Protein AF-A0A6A4PCX3-F1 (afdb_monomer)

Foldseek 3Di:
DEFFDDFEDAQARVVVCVVVVNDLADDPRVDFDQDDPPPPVVPPDDPDDDDDPPRPTHHYDQLLPDDHDYDDPVVPDPSPGDDPGDSHDHPPSNVVNHVVVVVVVVVVVVCVVPPPDDPVRVVVVVVVVVVVVVVVCVVVVVVVVVVVVVPD

Secondary structure (DSSP, 8-state):
-EE-------TTHHHHHHHTT--TT---TT---------TT---S--S--------PPEEPPTTT--PPPPPTTS-S-------S--SPPPHHHHHHHHHHHHHHHHHHHHHHHS---HHHHHHHHHHHHHHHHHHHHHTTTHHHHHHHS--

Organism: Lupinus albus (NCBI:txid3870)

Solvent-accessible surface area (backbone atoms only — not comparable to full-atom values): 9760 Å² total; per-residue (Å²): 96,75,37,67,79,77,61,50,62,49,36,52,47,60,60,55,28,57,75,74,67,58,58,55,88,74,73,65,69,91,64,75,78,81,84,78,80,74,65,79,83,76,68,78,81,75,100,66,91,76,84,85,86,72,75,80,60,64,38,74,55,56,38,86,76,56,70,81,52,79,71,74,81,78,72,82,58,86,78,80,39,85,40,87,60,57,76,43,81,71,58,67,65,44,48,52,36,42,53,50,54,53,49,54,52,50,52,52,52,48,52,64,67,68,48,95,63,56,73,71,56,50,52,50,50,52,51,52,51,51,52,53,51,51,53,49,26,59,76,70,64,50,51,63,61,56,56,71,73,66,75,119

pLDDT: mean 78.62, std 15.21, range [40.16, 93.94]

Radius of gyration: 22.94 Å; Cα contacts (8 Å, |Δi|>4): 97; chains: 1; bounding box: 41×52×72 Å

Mean predicted aligned error: 11.85 Å

Structure (mmCIF, N/CA/C/O backbone):
data_AF-A0A6A4PCX3-F1
#
_entry.id   AF-A0A6A4PCX3-F1
#
loop_
_atom_site.group_PDB
_atom_site.id
_atom_site.type_symbol
_atom_site.label_atom_id
_atom_site.label_alt_id
_atom_site.label_comp_id
_atom_site.label_asym_id
_atom_site.label_entity_id
_atom_site.label_seq_id
_atom_site.pdbx_PDB_ins_code
_atom_site.Cartn_x
_atom_site.Cartn_y
_atom_site.Cartn_z
_atom_site.occupancy
_atom_site.B_iso_or_equiv
_atom_site.auth_seq_id
_atom_site.auth_comp_id
_atom_site.auth_asym_id
_atom_site.auth_atom_id
_atom_site.pdbx_PDB_model_num
ATOM 1 N N . MET A 1 1 ? 0.020 8.689 -15.310 1.00 75.38 1 MET A N 1
ATOM 2 C CA . MET A 1 1 ? 0.304 7.384 -14.656 1.00 75.38 1 MET A CA 1
ATOM 3 C C . MET A 1 1 ? 1.156 7.605 -13.407 1.00 75.38 1 MET A C 1
ATOM 5 O O . MET A 1 1 ? 2.046 8.440 -13.482 1.00 75.38 1 MET A O 1
ATOM 9 N N . HIS A 1 2 ? 0.908 6.901 -12.292 1.00 84.12 2 HIS A N 1
ATOM 10 C CA . HIS A 1 2 ? 1.775 6.948 -11.101 1.00 84.12 2 HIS A CA 1
ATOM 11 C C . HIS A 1 2 ? 2.583 5.655 -10.949 1.00 84.12 2 HIS A C 1
ATOM 13 O O . HIS A 1 2 ? 2.060 4.577 -11.222 1.00 84.12 2 HIS A O 1
ATOM 19 N N . VAL A 1 3 ? 3.832 5.765 -10.496 1.00 89.06 3 VAL A N 1
ATOM 20 C CA . VAL A 1 3 ? 4.729 4.635 -10.210 1.00 89.06 3 VAL A CA 1
ATOM 21 C C . VAL A 1 3 ? 5.242 4.698 -8.775 1.00 89.06 3 VAL A C 1
ATOM 23 O O . VAL A 1 3 ? 5.510 5.778 -8.249 1.00 89.06 3 VAL A O 1
ATOM 26 N N . ALA A 1 4 ? 5.381 3.537 -8.144 1.00 90.94 4 ALA A N 1
ATOM 27 C CA . ALA A 1 4 ? 5.886 3.382 -6.786 1.00 90.94 4 ALA A CA 1
ATOM 28 C C . ALA A 1 4 ? 6.730 2.098 -6.684 1.00 90.94 4 ALA A C 1
ATOM 30 O O . ALA A 1 4 ? 6.598 1.222 -7.546 1.00 90.94 4 ALA A O 1
ATOM 31 N N . PRO A 1 5 ? 7.580 1.962 -5.650 1.00 89.75 5 PRO A N 1
ATOM 32 C CA . PRO A 1 5 ? 8.292 0.717 -5.390 1.00 89.75 5 PRO A CA 1
ATOM 33 C C . PRO A 1 5 ? 7.331 -0.465 -5.201 1.00 89.75 5 PRO A C 1
ATOM 35 O O . PRO A 1 5 ? 6.252 -0.310 -4.628 1.00 89.75 5 PRO A O 1
ATOM 38 N N . TYR A 1 6 ? 7.756 -1.661 -5.607 1.00 88.81 6 TYR A N 1
ATOM 39 C CA . TYR A 1 6 ? 7.056 -2.898 -5.260 1.00 88.81 6 TYR A CA 1
ATOM 40 C C . TYR A 1 6 ? 7.117 -3.121 -3.742 1.00 88.81 6 TYR A C 1
ATOM 42 O O . TYR A 1 6 ? 8.191 -3.028 -3.144 1.00 88.81 6 TYR A O 1
ATOM 50 N N . ASN A 1 7 ? 5.967 -3.366 -3.111 1.00 88.19 7 ASN A N 1
ATOM 51 C CA . ASN A 1 7 ? 5.815 -3.213 -1.661 1.00 88.19 7 ASN A CA 1
ATOM 52 C C . ASN A 1 7 ? 5.043 -4.342 -0.970 1.00 88.19 7 ASN A C 1
ATOM 54 O O . ASN A 1 7 ? 4.421 -4.136 0.071 1.00 88.19 7 ASN A O 1
ATOM 58 N N . THR A 1 8 ? 5.071 -5.531 -1.560 1.00 87.88 8 THR A N 1
ATOM 59 C CA . THR A 1 8 ? 4.325 -6.686 -1.069 1.00 87.88 8 THR A CA 1
ATOM 60 C C . THR A 1 8 ? 5.162 -7.951 -1.158 1.00 87.88 8 THR A C 1
ATOM 62 O O . THR A 1 8 ? 6.219 -7.958 -1.779 1.00 87.88 8 THR A O 1
ATOM 65 N N . PHE A 1 9 ? 4.707 -9.024 -0.527 1.00 86.81 9 PHE A N 1
ATOM 66 C CA . PHE A 1 9 ? 5.284 -10.348 -0.692 1.00 86.81 9 PHE A CA 1
ATOM 67 C C . PHE A 1 9 ? 4.236 -11.424 -0.422 1.00 86.81 9 PHE A C 1
ATOM 69 O O . PHE A 1 9 ? 3.198 -11.174 0.188 1.00 86.81 9 PHE A O 1
ATOM 76 N N . TYR A 1 10 ? 4.527 -12.623 -0.905 1.00 87.12 10 TYR A N 1
ATOM 77 C CA . TYR A 1 10 ? 3.824 -13.854 -0.573 1.00 87.12 10 TYR A CA 1
ATOM 78 C C . TYR A 1 10 ? 4.867 -14.956 -0.406 1.00 87.12 10 TYR A C 1
ATOM 80 O O . TYR A 1 10 ? 5.997 -14.811 -0.868 1.00 87.12 10 TYR A O 1
ATOM 88 N N . SER A 1 11 ? 4.492 -16.050 0.250 1.00 85.00 11 SER A N 1
ATOM 89 C CA . SER A 1 11 ? 5.414 -17.105 0.691 1.00 85.00 11 SER A CA 1
ATOM 90 C C . SER A 1 11 ? 6.329 -17.655 -0.413 1.00 85.00 11 SER A C 1
ATOM 92 O O . SER A 1 11 ? 7.503 -17.902 -0.163 1.00 85.00 11 SER A O 1
ATOM 94 N N . GLN A 1 12 ? 5.812 -17.829 -1.630 1.00 86.06 12 GLN A N 1
ATOM 95 C CA . GLN A 1 12 ? 6.532 -18.391 -2.785 1.00 86.06 12 GLN A CA 1
ATOM 96 C C . GLN A 1 12 ? 7.227 -17.332 -3.665 1.00 86.06 12 GLN A C 1
ATOM 98 O O . GLN A 1 12 ? 7.749 -17.661 -4.728 1.00 86.06 12 GLN A O 1
ATOM 103 N N . LEU A 1 13 ? 7.223 -16.051 -3.271 1.00 87.94 13 LEU A N 1
ATOM 104 C CA . LEU A 1 13 ? 7.701 -14.965 -4.133 1.00 87.94 13 LEU A CA 1
ATOM 105 C C . LEU A 1 13 ? 9.163 -15.156 -4.560 1.00 87.94 13 LEU A C 1
ATOM 107 O O . LEU A 1 13 ? 9.467 -14.995 -5.738 1.00 87.94 13 LEU A O 1
ATOM 111 N N . GLU A 1 14 ? 10.059 -15.508 -3.638 1.00 88.06 14 GLU A N 1
ATOM 112 C CA . GLU A 1 14 ? 11.479 -15.710 -3.961 1.00 88.06 14 GLU A CA 1
ATOM 113 C C . GLU A 1 14 ? 11.709 -16.881 -4.927 1.00 88.06 14 GLU A C 1
ATOM 115 O O . GLU A 1 14 ? 12.563 -16.780 -5.807 1.00 88.06 14 GLU A O 1
ATOM 120 N N . GLU A 1 15 ? 10.946 -17.971 -4.801 1.0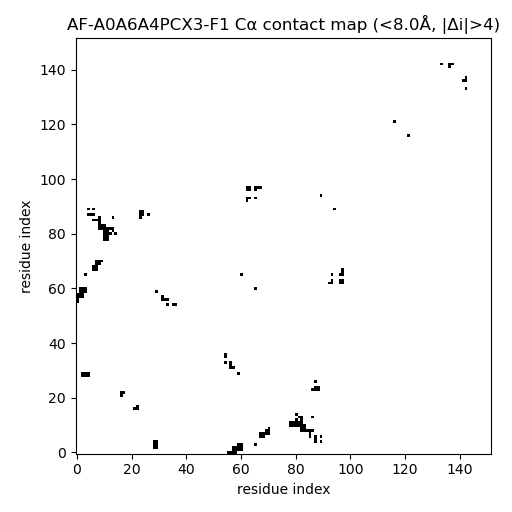0 88.75 15 GLU A N 1
ATOM 121 C CA . GLU A 1 15 ? 11.022 -19.120 -5.713 1.00 88.75 15 GLU A CA 1
ATOM 122 C C . GLU A 1 15 ? 10.638 -18.698 -7.132 1.00 88.75 15 GLU A C 1
ATOM 124 O O . GLU A 1 15 ? 11.438 -18.846 -8.055 1.00 88.75 15 GLU A O 1
ATOM 129 N N . HIS A 1 16 ? 9.482 -18.048 -7.290 1.00 90.25 16 HIS A N 1
ATOM 130 C CA . HIS A 1 16 ? 9.039 -17.555 -8.592 1.00 90.25 16 HIS A CA 1
ATOM 131 C C . HIS A 1 16 ? 10.007 -16.526 -9.183 1.00 90.25 16 HIS A C 1
ATOM 133 O O . HIS A 1 16 ? 10.278 -16.549 -10.381 1.00 90.25 16 HIS A O 1
ATOM 139 N N . MET A 1 17 ? 10.572 -15.632 -8.363 1.00 90.31 17 MET A N 1
ATOM 140 C CA . MET A 1 17 ? 11.587 -14.682 -8.826 1.00 90.31 17 MET A CA 1
ATOM 141 C C . MET A 1 17 ? 12.823 -15.398 -9.375 1.00 90.31 17 MET A C 1
ATOM 143 O O . MET A 1 17 ? 13.326 -15.002 -10.426 1.00 90.31 17 MET A O 1
ATOM 147 N N . ASN A 1 18 ? 13.282 -16.461 -8.712 1.00 90.00 18 ASN A N 1
ATOM 148 C CA . ASN A 1 18 ? 14.412 -17.260 -9.181 1.00 90.00 18 ASN A CA 1
ATOM 149 C C . ASN A 1 18 ? 14.096 -17.993 -10.493 1.00 90.00 18 ASN A C 1
ATOM 151 O O . ASN A 1 18 ? 14.934 -17.992 -11.394 1.00 90.00 18 ASN A O 1
ATOM 155 N N . GLU A 1 19 ? 12.895 -18.562 -10.637 1.00 91.88 19 GLU A N 1
ATOM 156 C CA . GLU A 1 19 ? 12.465 -19.259 -11.859 1.00 91.88 19 GLU A CA 1
ATOM 157 C C . GLU A 1 19 ? 12.490 -18.357 -13.098 1.00 91.88 19 GLU A C 1
ATOM 159 O O . GLU A 1 19 ? 12.902 -18.786 -14.177 1.00 91.88 19 GLU A O 1
ATOM 164 N N . VAL A 1 20 ? 12.081 -17.094 -12.944 1.00 92.75 20 VAL A N 1
ATOM 165 C CA . VAL A 1 20 ? 12.061 -16.116 -14.043 1.00 92.75 20 VAL A CA 1
ATOM 166 C C . VAL A 1 20 ? 13.300 -15.213 -14.090 1.00 92.75 20 VAL A C 1
ATOM 168 O O . VAL A 1 20 ? 13.380 -14.321 -14.935 1.00 92.75 20 VAL A O 1
ATOM 171 N N . GLY A 1 21 ? 14.281 -15.436 -13.210 1.00 90.00 21 GLY A N 1
ATOM 172 C CA . GLY A 1 21 ? 15.539 -14.685 -13.170 1.00 90.00 21 GLY A CA 1
ATOM 173 C C . GLY A 1 21 ? 15.402 -13.217 -12.741 1.00 90.00 21 GLY A C 1
ATOM 174 O O . GLY A 1 21 ? 16.207 -12.381 -13.155 1.00 90.00 21 GLY A O 1
ATOM 175 N N . ILE A 1 22 ? 14.395 -12.876 -11.932 1.00 89.94 22 ILE A N 1
ATOM 176 C CA . ILE A 1 22 ? 14.219 -11.526 -11.382 1.00 89.94 22 ILE A CA 1
ATOM 177 C C . ILE A 1 22 ? 15.158 -11.333 -10.190 1.00 89.94 22 ILE A C 1
ATOM 179 O O . ILE A 1 22 ? 15.059 -12.021 -9.177 1.00 89.94 22 ILE A O 1
ATOM 183 N N . LEU A 1 23 ? 16.018 -10.316 -10.275 1.00 87.75 23 LEU A N 1
ATOM 184 C CA . LEU A 1 23 ? 16.878 -9.897 -9.171 1.00 87.75 23 LEU A CA 1
ATOM 185 C C . LEU A 1 23 ? 16.234 -8.733 -8.396 1.00 87.75 23 LEU A C 1
ATOM 187 O O . LEU A 1 23 ? 16.032 -7.667 -8.983 1.00 87.75 23 LEU A O 1
ATOM 191 N N . PRO A 1 24 ? 15.977 -8.870 -7.079 1.00 84.25 24 PRO A N 1
ATOM 192 C CA . PRO A 1 24 ? 15.356 -7.808 -6.281 1.00 84.25 24 PRO A CA 1
ATOM 193 C C . PRO A 1 24 ? 16.177 -6.509 -6.228 1.00 84.25 24 PRO A C 1
ATOM 195 O O . PRO A 1 24 ? 15.633 -5.421 -6.045 1.00 84.25 24 PRO A O 1
ATOM 198 N N . THR A 1 25 ? 17.496 -6.618 -6.402 1.00 84.12 25 THR A N 1
ATOM 199 C CA . THR A 1 25 ? 18.447 -5.500 -6.351 1.00 84.12 25 THR A CA 1
ATOM 200 C C . THR A 1 25 ? 18.403 -4.603 -7.588 1.00 84.12 25 THR A C 1
ATOM 202 O O . THR A 1 25 ? 18.843 -3.456 -7.526 1.00 84.12 25 THR A O 1
ATOM 205 N N . LEU A 1 26 ? 17.873 -5.094 -8.712 1.00 82.88 26 LEU A N 1
ATOM 206 C CA . LEU A 1 26 ? 17.819 -4.367 -9.980 1.00 82.88 26 LEU A CA 1
ATOM 207 C C . LEU A 1 26 ? 16.406 -3.828 -10.228 1.00 82.88 26 LEU A C 1
ATOM 209 O O . LEU A 1 26 ? 15.665 -4.347 -11.058 1.00 82.88 26 LEU A O 1
ATOM 213 N N . ASN A 1 27 ? 16.039 -2.755 -9.521 1.00 84.38 27 ASN A N 1
ATOM 214 C CA . ASN A 1 27 ? 14.714 -2.141 -9.628 1.00 84.38 27 ASN A CA 1
ATOM 215 C C . ASN A 1 27 ? 14.786 -0.645 -9.998 1.00 84.38 27 ASN A C 1
ATOM 217 O O . ASN A 1 27 ? 15.102 0.199 -9.162 1.00 84.38 27 ASN A O 1
ATOM 221 N N . ARG A 1 28 ? 14.453 -0.308 -11.255 1.00 86.94 28 ARG A N 1
ATOM 222 C CA . ARG A 1 28 ? 14.474 1.066 -11.813 1.00 86.94 28 ARG A CA 1
ATOM 223 C C . ARG A 1 28 ? 13.074 1.661 -12.008 1.00 86.94 28 ARG A C 1
ATOM 225 O O . ARG A 1 28 ? 12.844 2.430 -12.936 1.00 86.94 28 ARG A O 1
ATOM 232 N N . TRP A 1 29 ? 12.132 1.336 -11.120 1.00 87.75 29 TRP A N 1
ATOM 233 C CA . TRP A 1 29 ? 10.752 1.850 -11.160 1.00 87.75 29 TRP A CA 1
ATOM 234 C C . TRP A 1 29 ? 10.659 3.391 -11.231 1.00 87.75 29 TRP A C 1
ATOM 236 O O . TRP A 1 29 ? 9.693 3.930 -11.765 1.00 87.75 29 TRP A O 1
ATOM 246 N N . ALA A 1 30 ? 11.661 4.104 -10.700 1.00 84.62 30 ALA A N 1
ATOM 247 C CA . ALA A 1 30 ? 11.694 5.564 -10.611 1.00 84.62 30 ALA A CA 1
ATOM 248 C C . ALA A 1 30 ? 12.213 6.270 -11.880 1.00 84.62 30 ALA A C 1
ATOM 250 O O . ALA A 1 30 ? 12.266 7.506 -11.897 1.00 84.62 30 ALA A O 1
ATOM 251 N N . GLU A 1 31 ? 12.615 5.514 -12.904 1.00 85.12 31 GLU A N 1
ATOM 252 C CA . GLU A 1 31 ? 13.226 6.008 -14.145 1.00 85.12 31 GLU A CA 1
ATOM 253 C C . GLU A 1 31 ? 12.403 5.583 -15.377 1.00 85.12 31 GLU A C 1
ATOM 255 O O . GLU A 1 31 ? 12.865 4.780 -16.192 1.00 85.12 31 GLU A O 1
ATOM 260 N N . PRO A 1 32 ? 11.160 6.083 -15.525 1.00 79.06 32 PRO A N 1
ATOM 261 C CA . PRO A 1 32 ? 10.328 5.753 -16.674 1.00 79.06 32 PRO A CA 1
ATOM 262 C C . PRO A 1 32 ? 10.917 6.351 -17.957 1.00 79.06 32 PRO A C 1
ATOM 264 O O . PRO A 1 32 ? 11.254 7.535 -18.011 1.00 79.06 32 PRO A O 1
ATOM 267 N N . LEU A 1 33 ? 11.003 5.538 -19.010 1.00 79.12 33 LEU A N 1
ATOM 268 C CA . LEU A 1 33 ? 11.402 5.986 -20.340 1.00 79.12 33 LEU A CA 1
ATOM 269 C C . LEU A 1 33 ? 10.150 6.286 -21.172 1.00 79.12 33 LEU A C 1
ATOM 271 O O . LEU A 1 33 ? 9.356 5.387 -21.444 1.00 79.12 33 LEU A O 1
ATOM 275 N N . ALA A 1 34 ? 9.981 7.539 -21.596 1.00 74.38 34 ALA A N 1
ATOM 276 C CA . ALA A 1 34 ? 8.928 7.907 -22.536 1.00 74.38 34 ALA A CA 1
ATOM 277 C C . ALA A 1 34 ? 9.336 7.477 -23.954 1.00 74.38 34 ALA A C 1
ATOM 279 O O . ALA A 1 34 ? 10.264 8.031 -24.542 1.00 74.38 34 ALA A O 1
ATOM 280 N N . LEU A 1 35 ? 8.652 6.473 -24.502 1.00 68.50 35 LEU A N 1
ATOM 281 C CA . LEU A 1 35 ? 8.807 6.060 -25.895 1.00 68.50 35 LEU A CA 1
ATOM 282 C C . LEU A 1 35 ? 7.787 6.830 -26.742 1.00 68.50 35 LEU A C 1
ATOM 284 O O . LEU A 1 35 ? 6.591 6.727 -26.489 1.00 68.50 35 LEU A O 1
ATOM 288 N N . GLY A 1 36 ? 8.252 7.602 -27.729 1.00 62.84 36 GLY A N 1
ATOM 289 C CA . GLY A 1 36 ? 7.376 8.369 -28.627 1.00 62.84 36 GLY A CA 1
ATOM 290 C C . GLY A 1 36 ? 7.512 9.891 -28.555 1.00 62.84 36 GLY A C 1
ATOM 291 O O . GLY A 1 36 ? 6.517 10.591 -28.724 1.00 62.84 36 GLY A O 1
ATOM 292 N N . MET A 1 37 ? 8.720 10.433 -28.354 1.00 54.34 37 MET A N 1
ATOM 293 C CA . MET A 1 37 ? 8.977 11.793 -28.840 1.00 54.34 37 MET A CA 1
ATOM 294 C C . MET A 1 37 ? 8.862 11.755 -30.366 1.00 54.34 37 MET A C 1
ATOM 296 O O . MET A 1 37 ? 9.772 11.286 -31.045 1.00 54.34 37 MET A O 1
ATOM 300 N N . VAL A 1 38 ? 7.716 12.178 -30.899 1.00 53.91 38 VAL A N 1
ATOM 301 C CA . VAL A 1 38 ? 7.618 12.524 -32.315 1.00 53.91 38 VAL A CA 1
ATOM 302 C C . VAL A 1 38 ? 8.584 13.683 -32.514 1.00 53.91 38 VAL A C 1
ATOM 304 O O . VAL A 1 38 ? 8.463 14.714 -31.848 1.00 53.91 38 VAL A O 1
ATOM 307 N N . ASP A 1 39 ? 9.591 13.465 -33.353 1.00 48.78 39 ASP A N 1
ATOM 308 C CA . ASP A 1 39 ? 10.574 14.477 -33.702 1.00 48.78 39 ASP A CA 1
ATOM 309 C C . ASP A 1 39 ? 9.838 15.741 -34.172 1.00 48.78 39 ASP A C 1
ATOM 311 O O . ASP A 1 39 ? 9.003 15.698 -35.078 1.00 48.78 39 ASP A O 1
ATOM 315 N N . HIS A 1 40 ? 10.125 16.878 -33.539 1.00 52.84 40 HIS A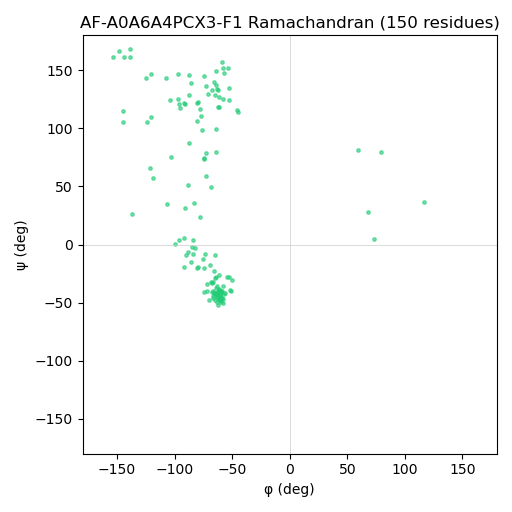 N 1
ATOM 316 C CA . HIS A 1 40 ? 9.525 18.164 -33.904 1.00 52.84 40 HIS A CA 1
ATOM 317 C C . HIS A 1 40 ? 9.943 18.603 -35.324 1.00 52.84 40 HIS A C 1
ATOM 319 O O . HIS A 1 40 ? 9.399 19.566 -35.869 1.00 52.84 40 HIS A O 1
ATOM 325 N N . HIS A 1 41 ? 10.902 17.900 -35.938 1.00 56.72 41 HIS A N 1
ATOM 326 C CA . HIS A 1 41 ? 11.404 18.178 -37.276 1.00 56.72 41 HIS A CA 1
ATOM 327 C C . HIS A 1 41 ? 10.570 17.625 -38.442 1.00 56.72 41 HIS A C 1
ATOM 329 O O . HIS A 1 41 ? 10.834 18.036 -39.569 1.00 56.72 41 HIS A O 1
ATOM 335 N N . ASP A 1 42 ? 9.480 16.885 -38.206 1.00 48.81 42 ASP A N 1
ATOM 336 C CA . ASP A 1 42 ? 8.425 16.674 -39.223 1.00 48.81 42 ASP A CA 1
ATOM 337 C C . ASP A 1 42 ? 7.411 17.840 -39.257 1.00 48.81 42 ASP A C 1
ATOM 339 O O . ASP A 1 42 ? 6.217 17.692 -39.523 1.00 48.81 42 ASP A O 1
ATOM 343 N N . SER A 1 43 ? 7.910 19.058 -39.028 1.00 47.66 43 SER A N 1
ATOM 344 C CA . SER A 1 43 ? 7.195 20.320 -39.229 1.00 47.66 43 SER A CA 1
ATOM 345 C C . SER A 1 43 ? 7.047 20.644 -40.722 1.00 47.66 43 SER A C 1
ATOM 347 O O . SER A 1 43 ? 7.470 21.702 -41.191 1.00 47.66 43 SER A O 1
ATOM 349 N N . LEU A 1 44 ? 6.412 19.762 -41.494 1.00 50.19 44 LEU A N 1
ATOM 350 C CA . LEU A 1 44 ? 5.778 20.166 -42.745 1.00 50.19 44 LEU A CA 1
ATOM 351 C C . LEU A 1 44 ? 4.348 20.624 -42.443 1.00 50.19 44 LEU A C 1
ATOM 353 O O . LEU A 1 44 ? 3.380 19.879 -42.512 1.00 50.19 44 LEU A O 1
ATOM 357 N N . SER A 1 45 ? 4.270 21.916 -42.122 1.00 50.16 45 SER A N 1
ATOM 358 C CA . SER A 1 45 ? 3.189 22.811 -42.539 1.00 50.16 45 SER A CA 1
ATOM 359 C C . SER A 1 45 ? 1.759 22.445 -42.123 1.00 50.16 45 SER A C 1
ATOM 361 O O . SER A 1 45 ? 0.967 22.068 -42.973 1.00 50.16 45 SER A O 1
ATOM 363 N N . HIS A 1 46 ? 1.352 22.761 -40.889 1.00 49.25 46 HIS A N 1
ATOM 364 C CA . HIS A 1 46 ? -0.036 23.183 -40.636 1.00 49.25 46 HIS A CA 1
ATOM 365 C C . HIS A 1 46 ? -0.116 24.251 -39.523 1.00 49.25 46 HIS A C 1
ATOM 367 O O . HIS A 1 46 ? 0.192 23.959 -38.372 1.00 49.25 46 HIS A O 1
ATOM 373 N N . PRO A 1 47 ? -0.550 25.494 -39.827 1.00 48.25 47 PRO A N 1
ATOM 374 C CA . PRO A 1 47 ? -0.735 26.566 -38.849 1.00 48.25 47 PRO A CA 1
ATOM 375 C C . PRO A 1 47 ? -2.145 26.516 -38.238 1.00 48.25 47 PRO A C 1
ATOM 377 O O . PRO A 1 47 ? -2.872 27.508 -38.239 1.00 48.25 47 PRO A O 1
ATOM 380 N N . ALA A 1 48 ? -2.562 25.350 -37.749 1.00 47.44 48 ALA A N 1
ATOM 381 C CA . ALA A 1 48 ? -3.780 25.212 -36.958 1.00 47.44 48 ALA A CA 1
ATOM 382 C C . ALA A 1 48 ? -3.373 24.641 -35.602 1.00 47.44 48 ALA A C 1
ATOM 384 O O . ALA A 1 48 ? -2.897 23.514 -35.515 1.00 47.44 48 ALA A O 1
ATOM 385 N N . GLY A 1 49 ? -3.471 25.484 -34.575 1.00 49.84 49 GLY A N 1
ATOM 386 C CA . GLY A 1 49 ? -2.976 25.194 -33.240 1.00 49.84 49 GLY A CA 1
ATOM 387 C C . GLY A 1 49 ? -3.487 23.872 -32.680 1.00 49.84 49 GLY A C 1
ATOM 388 O O . GLY A 1 49 ? -4.680 23.588 -32.714 1.00 49.84 49 GLY A O 1
ATOM 389 N N . VAL A 1 50 ? -2.569 23.116 -32.091 1.00 40.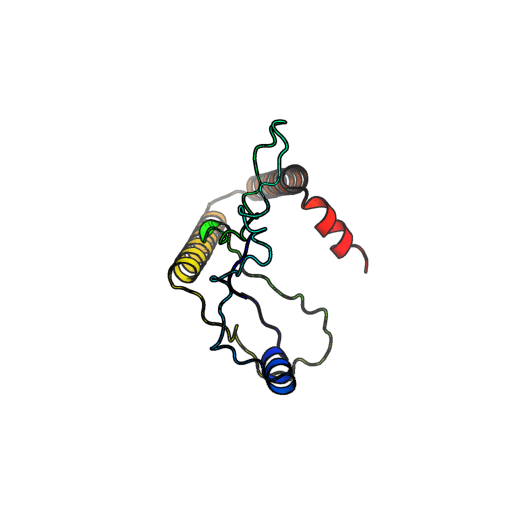16 50 VAL A N 1
ATOM 390 C CA . VAL A 1 50 ? -2.870 22.191 -31.004 1.00 40.16 50 VAL A CA 1
ATOM 391 C C . VAL A 1 50 ? -1.678 22.205 -30.059 1.00 40.16 50 VAL A C 1
ATOM 393 O O . VAL A 1 50 ? -0.586 21.737 -30.368 1.00 40.16 50 VAL A O 1
ATOM 396 N N . SER A 1 51 ? -1.923 22.869 -28.935 1.00 52.47 51 SER A N 1
ATOM 397 C CA . SER A 1 51 ? -1.208 22.719 -27.678 1.00 52.47 51 SER A CA 1
ATOM 398 C C . SER A 1 51 ? -1.195 21.242 -27.262 1.00 52.47 51 SER A C 1
ATOM 400 O O . SER A 1 51 ? -2.135 20.510 -27.566 1.00 52.47 51 SER A O 1
ATOM 402 N N . ASP A 1 52 ? -0.153 20.868 -26.522 1.00 47.12 52 ASP A N 1
ATOM 403 C CA . ASP A 1 52 ? -0.038 19.655 -25.701 1.00 47.12 52 ASP A CA 1
ATOM 404 C C . ASP A 1 52 ? 0.285 18.329 -26.411 1.00 47.12 52 ASP A C 1
ATOM 406 O O . ASP A 1 52 ? -0.544 17.435 -26.544 1.00 47.12 52 ASP A O 1
ATOM 410 N N . VAL A 1 53 ? 1.571 18.131 -26.724 1.00 47.38 53 VAL A N 1
ATOM 411 C CA . VAL A 1 53 ? 2.178 16.784 -26.740 1.00 47.38 53 VAL A CA 1
ATOM 412 C C . VAL A 1 53 ? 3.301 16.745 -25.704 1.00 47.38 53 VAL A C 1
ATOM 414 O O . VAL A 1 53 ? 4.467 16.491 -25.997 1.00 47.38 53 VAL A O 1
ATOM 417 N N . GLN A 1 54 ? 2.960 17.047 -24.451 1.00 49.22 54 GLN A N 1
ATOM 418 C CA . GLN A 1 54 ? 3.778 16.607 -23.329 1.00 49.22 54 GLN A CA 1
ATOM 419 C C . GLN A 1 54 ? 3.461 15.124 -23.152 1.00 49.22 54 GLN A C 1
ATOM 421 O O . GLN A 1 54 ? 2.417 14.783 -22.604 1.00 49.22 54 GLN A O 1
ATOM 426 N N . ALA A 1 55 ? 4.323 14.250 -23.681 1.00 51.03 55 ALA A N 1
ATOM 427 C CA . ALA A 1 55 ? 4.246 12.819 -23.414 1.00 51.03 55 ALA A CA 1
ATOM 428 C C . ALA A 1 55 ? 4.034 12.635 -21.906 1.00 51.03 55 ALA A C 1
ATOM 430 O O . ALA A 1 55 ? 4.870 13.071 -21.106 1.00 51.03 55 ALA A O 1
ATOM 431 N N . GLU A 1 56 ? 2.878 12.087 -21.532 1.00 58.97 56 GLU A N 1
ATOM 432 C CA . GLU A 1 56 ? 2.415 11.933 -20.154 1.00 58.97 56 GLU A CA 1
ATOM 433 C C . GLU A 1 56 ? 3.348 10.986 -19.390 1.00 58.97 56 GLU A C 1
ATOM 435 O O . GLU A 1 56 ? 3.1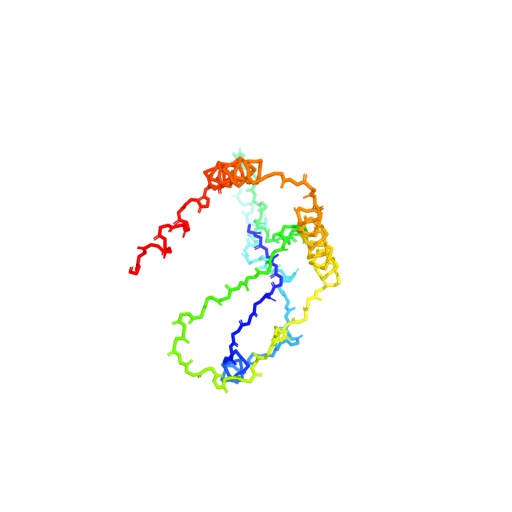21 9.790 -19.228 1.00 58.97 56 GLU A O 1
ATOM 440 N N . SER A 1 57 ? 4.480 11.530 -18.959 1.00 66.44 57 SER A N 1
ATOM 441 C CA . SER A 1 57 ? 5.526 10.779 -18.286 1.00 66.44 57 SER A CA 1
ATOM 442 C C . SER A 1 57 ? 4.989 10.286 -16.945 1.00 66.44 57 SER A C 1
ATOM 444 O O . SER A 1 57 ? 4.257 10.999 -16.254 1.00 66.44 57 SER A O 1
ATOM 446 N N . ALA A 1 58 ? 5.324 9.050 -16.572 1.00 77.31 58 ALA A N 1
ATOM 447 C CA . ALA A 1 58 ? 4.871 8.497 -15.306 1.00 77.31 58 ALA A CA 1
ATOM 448 C C . ALA A 1 58 ? 5.418 9.328 -14.129 1.00 77.31 58 ALA A C 1
ATOM 450 O O . ALA A 1 58 ? 6.622 9.563 -14.023 1.00 77.31 58 ALA A O 1
ATOM 451 N N . ALA A 1 59 ? 4.528 9.776 -13.246 1.00 84.19 59 ALA A N 1
ATOM 452 C CA . ALA A 1 59 ? 4.871 10.522 -12.045 1.00 84.19 59 ALA A CA 1
ATOM 453 C C . ALA A 1 59 ? 5.167 9.559 -10.890 1.00 84.19 59 ALA A C 1
ATOM 455 O O . ALA A 1 59 ? 4.546 8.504 -10.765 1.00 84.19 59 ALA A O 1
ATOM 456 N N . ARG A 1 60 ? 6.102 9.913 -10.010 1.00 88.75 60 ARG A N 1
ATOM 457 C CA . ARG A 1 60 ? 6.356 9.129 -8.793 1.00 88.75 60 ARG A CA 1
ATOM 458 C C . ARG A 1 60 ? 5.210 9.348 -7.807 1.00 88.75 60 ARG A C 1
ATOM 460 O O . ARG A 1 60 ? 4.766 10.478 -7.630 1.00 88.75 60 ARG A O 1
ATOM 467 N N . MET A 1 61 ? 4.733 8.277 -7.184 1.00 88.88 61 MET A N 1
ATOM 468 C CA . MET A 1 61 ? 3.733 8.355 -6.121 1.00 88.88 61 MET A CA 1
ATOM 469 C C . MET A 1 61 ? 4.311 9.100 -4.920 1.00 88.88 61 MET A C 1
ATOM 471 O O . MET A 1 61 ? 5.452 8.849 -4.534 1.00 88.88 61 MET A O 1
ATOM 475 N N . ASP A 1 62 ? 3.522 9.982 -4.317 1.00 90.19 62 ASP A N 1
ATOM 476 C CA . ASP A 1 62 ? 3.912 10.657 -3.084 1.00 90.19 62 ASP A CA 1
ATOM 477 C C . ASP A 1 62 ? 4.118 9.630 -1.944 1.00 90.19 62 ASP A C 1
ATOM 479 O O . ASP A 1 62 ? 3.267 8.749 -1.772 1.00 90.19 62 ASP A O 1
ATOM 483 N N . PRO A 1 63 ? 5.220 9.699 -1.168 1.00 90.31 63 PRO A N 1
ATOM 484 C CA . PRO A 1 63 ? 5.475 8.770 -0.067 1.00 90.31 63 PRO A CA 1
ATOM 485 C C . PRO A 1 63 ? 4.348 8.680 0.968 1.00 90.31 63 PRO A C 1
ATOM 487 O O . PRO A 1 63 ? 4.174 7.624 1.567 1.00 90.31 63 PRO A O 1
ATOM 490 N N . ASP A 1 64 ? 3.563 9.740 1.164 1.00 88.38 64 ASP A N 1
ATOM 491 C CA . ASP A 1 64 ? 2.480 9.782 2.152 1.00 88.38 64 ASP A CA 1
ATOM 492 C C . ASP A 1 64 ? 1.213 9.080 1.653 1.00 88.38 64 ASP A C 1
ATOM 494 O O . ASP A 1 64 ? 0.375 8.662 2.452 1.00 88.38 64 ASP A O 1
ATOM 498 N N . GLN A 1 65 ? 1.097 8.897 0.336 1.00 87.38 65 GLN A N 1
ATOM 499 C CA . GLN A 1 65 ? 0.035 8.115 -0.302 1.00 87.38 65 GLN A CA 1
ATOM 500 C C . GLN A 1 65 ? 0.417 6.639 -0.471 1.00 87.38 65 GLN A C 1
ATOM 502 O O . GLN A 1 65 ? -0.420 5.812 -0.838 1.00 87.38 65 GLN A O 1
ATOM 507 N N . PHE A 1 66 ? 1.675 6.290 -0.207 1.00 88.00 66 PHE A N 1
ATOM 508 C CA . PHE A 1 66 ? 2.172 4.931 -0.329 1.00 88.00 66 PHE A CA 1
ATOM 509 C C . PHE A 1 66 ? 1.729 4.089 0.871 1.00 88.00 66 PHE A C 1
ATOM 511 O O . PHE A 1 66 ? 2.135 4.333 2.005 1.00 88.00 66 PHE A O 1
ATOM 518 N N . THR A 1 67 ? 0.920 3.059 0.617 1.00 83.94 67 THR A N 1
ATOM 519 C CA . THR A 1 67 ? 0.425 2.117 1.632 1.00 83.94 67 THR A CA 1
ATOM 520 C C . THR A 1 67 ? 0.853 0.694 1.299 1.00 83.94 67 THR A C 1
ATOM 522 O O . THR A 1 67 ? 0.946 0.345 0.123 1.00 83.94 67 THR A O 1
ATOM 525 N N . ASN A 1 68 ? 1.117 -0.126 2.320 1.00 80.44 68 ASN A N 1
ATOM 526 C CA . ASN A 1 68 ? 1.496 -1.524 2.112 1.00 80.44 68 ASN A CA 1
ATOM 527 C C . ASN A 1 68 ? 0.360 -2.292 1.437 1.00 80.44 68 ASN A C 1
ATOM 529 O O . ASN A 1 68 ? -0.796 -2.213 1.860 1.00 80.44 68 ASN A O 1
ATOM 533 N N . PHE A 1 69 ? 0.708 -3.068 0.414 1.00 83.38 69 PHE A N 1
ATOM 534 C CA . PHE A 1 69 ? -0.224 -3.981 -0.227 1.00 83.38 69 PHE A CA 1
ATOM 535 C C . PHE A 1 69 ? -0.125 -5.354 0.440 1.00 83.38 69 PHE A C 1
ATOM 537 O O . PHE A 1 69 ? 0.945 -5.961 0.482 1.00 83.38 69 PHE A O 1
ATOM 544 N N . VAL A 1 70 ? -1.239 -5.845 0.980 1.00 79.44 70 VAL A N 1
ATOM 545 C CA . VAL A 1 70 ? -1.311 -7.149 1.651 1.00 79.44 70 VAL A CA 1
ATOM 546 C C . VAL A 1 70 ? -1.991 -8.134 0.715 1.00 79.44 70 VAL A C 1
ATOM 548 O O . VAL A 1 70 ? -3.117 -7.890 0.284 1.00 79.44 70 VAL A O 1
ATOM 551 N N . ILE A 1 71 ? -1.322 -9.249 0.418 1.00 78.25 71 ILE A N 1
ATOM 552 C CA . ILE A 1 71 ? -1.935 -10.347 -0.330 1.00 78.25 71 ILE A CA 1
ATOM 553 C C . ILE A 1 71 ? -2.780 -11.175 0.651 1.00 78.25 71 ILE A C 1
ATOM 555 O O . ILE A 1 71 ? -2.241 -11.649 1.652 1.00 78.25 71 ILE A O 1
ATOM 559 N N . PRO A 1 72 ? -4.096 -11.342 0.416 1.00 71.38 72 PRO A N 1
ATOM 560 C CA . PRO A 1 72 ? -4.935 -12.202 1.246 1.00 71.38 72 PRO A CA 1
ATOM 561 C C . PRO A 1 72 ? -4.429 -13.650 1.267 1.00 71.38 72 PRO A C 1
ATOM 563 O O . PRO A 1 72 ? -3.800 -14.107 0.318 1.00 71.38 72 PRO A O 1
ATOM 566 N N . ASN A 1 73 ? -4.776 -14.417 2.300 1.00 64.06 73 ASN A N 1
ATOM 567 C CA . ASN A 1 73 ? -4.366 -15.824 2.446 1.00 64.06 73 ASN A CA 1
ATOM 568 C C . ASN A 1 73 ? -5.173 -16.815 1.567 1.00 64.06 73 ASN A C 1
ATOM 570 O O . ASN A 1 73 ? -5.303 -17.987 1.896 1.00 64.06 73 ASN A O 1
ATOM 574 N N . TRP A 1 74 ? -5.773 -16.341 0.471 1.00 56.69 74 TRP A N 1
ATOM 575 C CA . TRP A 1 74 ? -6.632 -17.130 -0.427 1.00 56.69 74 TRP A CA 1
ATOM 576 C C . TRP A 1 74 ? -5.881 -18.191 -1.248 1.00 56.69 74 TRP A C 1
ATOM 578 O O . TRP A 1 74 ? -6.489 -19.134 -1.750 1.00 56.69 74 TRP A O 1
ATOM 588 N N . LEU A 1 75 ? -4.552 -18.073 -1.358 1.00 55.78 75 LEU A N 1
ATOM 589 C CA . LEU A 1 75 ? -3.686 -19.133 -1.868 1.00 55.78 75 LEU A CA 1
ATOM 590 C C . LEU A 1 75 ? -3.569 -20.217 -0.789 1.00 55.78 75 LEU A C 1
ATOM 592 O O . LEU A 1 75 ? -2.557 -20.326 -0.108 1.00 55.78 75 LEU A O 1
ATOM 596 N N . GLY A 1 76 ? -4.645 -20.987 -0.616 1.00 48.66 76 GLY A N 1
ATOM 597 C CA . GLY A 1 76 ? -4.794 -22.088 0.337 1.00 48.66 76 GLY A CA 1
ATOM 598 C C . GLY A 1 76 ? -3.924 -23.311 0.030 1.00 48.66 76 GLY A C 1
ATOM 599 O O . GLY A 1 76 ? -4.424 -24.431 -0.001 1.00 48.66 76 GLY A O 1
ATOM 600 N N . GLY A 1 77 ? -2.632 -23.109 -0.211 1.00 54.12 77 GLY A N 1
ATOM 601 C CA . GLY A 1 77 ? -1.617 -24.144 -0.060 1.00 54.12 77 GLY A CA 1
ATOM 602 C C . GLY A 1 77 ? -0.950 -23.981 1.299 1.00 54.12 77 GLY A C 1
ATOM 603 O O . GLY A 1 77 ? -0.804 -22.859 1.783 1.00 54.12 77 GLY A O 1
ATOM 604 N N . GLU A 1 78 ? -0.537 -25.083 1.924 1.00 51.19 78 GLU A N 1
ATOM 605 C CA . GLU A 1 78 ? 0.425 -25.041 3.028 1.00 51.19 78 GLU A CA 1
ATOM 606 C C . GLU A 1 78 ? 1.560 -24.093 2.618 1.00 51.19 78 GLU A C 1
ATOM 608 O O . GLU A 1 78 ? 2.234 -24.330 1.616 1.00 51.19 78 GLU A O 1
ATOM 613 N N . SER A 1 79 ? 1.703 -22.954 3.304 1.00 54.81 79 SER A N 1
ATOM 614 C CA . SER A 1 79 ? 2.690 -21.943 2.939 1.00 54.81 79 SER A CA 1
ATOM 615 C C . SER A 1 79 ? 4.080 -22.464 3.308 1.00 54.81 79 SER A C 1
ATOM 617 O O . SER A 1 79 ? 4.639 -22.112 4.341 1.00 54.81 79 SER A O 1
ATOM 619 N N . THR A 1 80 ? 4.628 -23.346 2.481 1.00 58.16 80 THR A N 1
ATOM 620 C CA . THR A 1 80 ? 5.987 -23.886 2.604 1.00 58.16 80 THR A CA 1
ATOM 621 C C . THR A 1 80 ? 7.032 -22.964 1.979 1.00 58.16 80 THR A C 1
ATOM 623 O O . THR A 1 80 ? 8.202 -23.324 1.898 1.00 58.16 80 THR A O 1
ATOM 626 N N . GLY A 1 81 ? 6.614 -21.796 1.488 1.00 62.94 81 GLY A N 1
ATOM 627 C CA . GLY A 1 81 ? 7.501 -20.830 0.859 1.00 62.94 81 GLY A CA 1
ATOM 628 C C . GLY A 1 81 ? 8.368 -20.081 1.878 1.00 62.94 81 GLY A C 1
ATOM 629 O O . GLY A 1 81 ? 7.931 -19.807 2.994 1.00 62.94 81 GLY A O 1
ATOM 630 N N . SER A 1 82 ? 9.604 -19.770 1.482 1.00 71.19 82 SER A N 1
ATOM 631 C CA . SER A 1 82 ? 10.658 -19.215 2.347 1.00 71.19 82 SER A CA 1
ATOM 632 C C . SER A 1 82 ? 10.599 -17.692 2.522 1.00 71.19 82 SER A C 1
ATOM 634 O O . SER A 1 82 ? 11.362 -17.142 3.316 1.00 71.19 82 SER A O 1
ATOM 636 N N . THR A 1 83 ? 9.736 -16.994 1.781 1.00 79.81 83 THR A N 1
ATOM 637 C CA . THR A 1 83 ? 9.754 -15.530 1.759 1.00 79.81 83 THR A CA 1
ATOM 638 C C . THR A 1 83 ? 9.038 -14.950 2.975 1.00 79.81 83 THR A C 1
ATOM 640 O O . THR A 1 83 ? 7.809 -14.944 3.049 1.00 79.81 83 THR A O 1
ATOM 643 N N . GLU A 1 84 ? 9.818 -14.422 3.917 1.00 79.88 84 GLU A N 1
ATOM 644 C CA . GLU A 1 84 ? 9.306 -13.821 5.156 1.00 79.88 84 GLU A CA 1
ATOM 645 C C . GLU A 1 84 ? 9.050 -12.311 5.048 1.00 79.88 84 GLU A C 1
ATOM 647 O O . GLU A 1 84 ? 8.320 -11.757 5.867 1.00 79.88 84 GLU A O 1
ATOM 652 N N . ASN A 1 85 ? 9.653 -11.631 4.066 1.00 83.62 85 ASN A N 1
ATOM 653 C CA . ASN A 1 85 ? 9.579 -10.177 3.900 1.00 83.62 85 ASN A CA 1
ATOM 654 C C . ASN A 1 85 ? 9.649 -9.768 2.421 1.00 83.62 85 ASN A C 1
ATOM 656 O O . ASN A 1 85 ? 10.032 -10.556 1.560 1.00 83.62 85 ASN A O 1
ATOM 660 N N . ASN A 1 86 ? 9.321 -8.506 2.123 1.00 86.81 86 ASN A N 1
ATOM 661 C CA . ASN A 1 86 ? 9.499 -7.939 0.785 1.00 86.81 86 ASN A CA 1
ATOM 662 C C . ASN A 1 86 ? 10.994 -7.931 0.392 1.00 86.81 86 ASN A C 1
ATOM 664 O O . ASN A 1 86 ? 11.770 -7.231 1.048 1.00 86.81 86 ASN A O 1
ATOM 668 N N . PRO A 1 87 ? 11.403 -8.641 -0.679 1.00 86.50 87 PRO A N 1
ATOM 669 C CA . PRO A 1 87 ? 12.806 -8.708 -1.085 1.00 86.50 87 PRO A CA 1
ATOM 670 C C . PRO A 1 87 ? 13.295 -7.421 -1.771 1.00 86.50 87 PRO A C 1
ATOM 672 O O . PRO A 1 87 ? 14.497 -7.240 -1.965 1.00 86.50 87 PRO A O 1
ATOM 675 N N . PHE A 1 88 ? 12.389 -6.515 -2.151 1.00 88.44 88 PHE A N 1
ATOM 676 C CA . PHE A 1 88 ? 12.731 -5.255 -2.804 1.00 88.44 88 PHE A CA 1
ATOM 677 C C . PHE A 1 88 ? 13.009 -4.157 -1.776 1.00 88.44 88 PHE A C 1
ATOM 679 O O . PHE A 1 88 ? 12.189 -3.869 -0.901 1.00 88.44 88 PHE A O 1
ATOM 686 N N . THR A 1 89 ? 14.154 -3.490 -1.915 1.00 86.75 89 THR A N 1
ATOM 687 C CA . THR A 1 89 ? 14.522 -2.377 -1.040 1.00 86.75 89 THR A CA 1
ATOM 688 C C . THR A 1 89 ? 13.650 -1.155 -1.320 1.00 86.75 89 THR A C 1
ATOM 690 O O . THR A 1 89 ? 13.486 -0.708 -2.459 1.00 86.75 89 THR A O 1
ATOM 693 N N . LEU A 1 90 ? 13.076 -0.597 -0.255 1.00 87.00 90 LEU A N 1
ATOM 694 C CA . LEU A 1 90 ? 12.323 0.650 -0.324 1.00 87.00 90 LEU A CA 1
ATOM 695 C C . LEU A 1 90 ? 13.282 1.842 -0.194 1.00 87.00 90 LEU A C 1
ATOM 697 O O . LEU A 1 90 ? 14.162 1.807 0.665 1.00 87.00 90 LEU A O 1
ATOM 701 N N . PRO A 1 91 ? 13.105 2.920 -0.980 1.00 90.62 91 PRO A N 1
ATOM 702 C CA . PRO A 1 91 ? 13.846 4.155 -0.759 1.00 90.62 91 PRO A CA 1
ATOM 703 C C . PRO A 1 91 ? 13.501 4.786 0.596 1.00 90.62 91 PRO A C 1
ATOM 705 O O . PRO A 1 91 ? 12.348 4.728 1.035 1.00 90.62 91 PRO A O 1
ATOM 708 N N . ASP A 1 92 ? 14.471 5.478 1.196 1.00 91.06 92 ASP A N 1
ATOM 709 C CA . ASP A 1 92 ? 14.377 6.054 2.547 1.00 91.06 92 ASP A CA 1
ATOM 710 C C . ASP A 1 92 ? 13.124 6.910 2.767 1.00 91.06 92 ASP A C 1
ATOM 712 O O . ASP A 1 92 ? 12.485 6.816 3.812 1.00 91.06 92 ASP A O 1
ATOM 716 N N . ALA A 1 93 ? 12.720 7.706 1.771 1.00 90.94 93 ALA A N 1
ATOM 717 C CA . ALA A 1 93 ? 11.527 8.548 1.866 1.00 90.94 93 ALA A CA 1
ATOM 718 C C . ALA A 1 93 ? 10.236 7.728 2.058 1.00 90.94 93 ALA A C 1
ATOM 720 O O . ALA A 1 93 ? 9.405 8.065 2.903 1.00 90.94 93 ALA A O 1
ATOM 721 N N . TYR A 1 94 ? 10.084 6.626 1.314 1.00 91.00 94 TYR A N 1
ATOM 722 C CA . TYR A 1 94 ? 8.926 5.733 1.430 1.00 91.00 94 TYR A CA 1
ATOM 723 C C . TYR A 1 94 ? 8.973 4.941 2.736 1.00 91.00 94 TYR A C 1
ATOM 725 O O . TYR A 1 94 ? 7.947 4.792 3.396 1.00 91.00 94 TYR A O 1
ATOM 733 N N . MET A 1 95 ? 10.160 4.481 3.142 1.00 90.19 95 MET A N 1
ATOM 734 C CA . MET A 1 95 ? 10.350 3.768 4.406 1.00 90.19 95 MET A CA 1
ATOM 735 C C . MET A 1 95 ? 10.024 4.654 5.617 1.00 90.19 95 MET A C 1
ATOM 737 O O . MET A 1 95 ? 9.303 4.231 6.519 1.00 90.19 95 MET A O 1
ATOM 741 N N . ALA A 1 96 ? 10.496 5.903 5.619 1.00 92.38 96 ALA A N 1
ATOM 742 C CA . ALA A 1 96 ? 10.218 6.864 6.680 1.00 92.38 96 ALA A CA 1
ATOM 743 C C . ALA A 1 96 ? 8.722 7.202 6.772 1.00 92.38 96 ALA A C 1
ATOM 745 O O . ALA A 1 96 ? 8.177 7.249 7.877 1.00 92.38 96 ALA A O 1
ATOM 746 N N . SER A 1 97 ? 8.044 7.396 5.633 1.00 91.69 97 SER A N 1
ATOM 747 C CA . SER A 1 97 ? 6.601 7.672 5.630 1.00 91.69 97 SER A CA 1
ATOM 748 C C . SER A 1 97 ? 5.784 6.464 6.105 1.00 91.69 97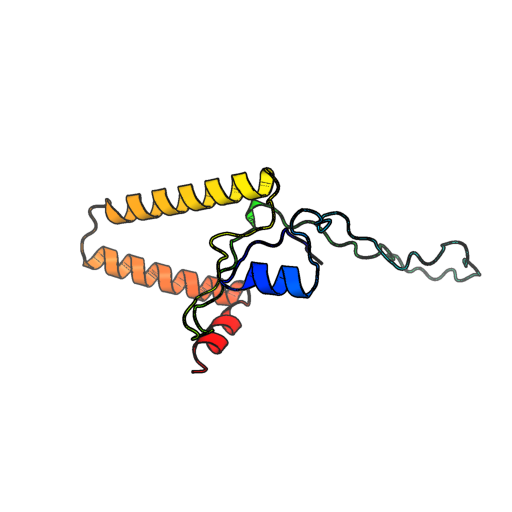 SER A C 1
ATOM 750 O O . SER A 1 97 ? 4.898 6.615 6.946 1.00 91.69 97 SER A O 1
ATOM 752 N N . GLN A 1 98 ? 6.152 5.247 5.686 1.00 88.50 98 GLN A N 1
ATOM 753 C CA . GLN A 1 98 ? 5.556 3.999 6.181 1.00 88.50 98 GLN A CA 1
ATOM 754 C C . GLN A 1 98 ? 5.696 3.853 7.697 1.00 88.50 98 GLN A C 1
ATOM 756 O O . GLN A 1 98 ? 4.701 3.638 8.388 1.00 88.50 98 GLN A O 1
ATOM 761 N N . LEU A 1 99 ? 6.909 4.025 8.229 1.00 90.25 99 LEU A N 1
ATOM 762 C CA . LEU A 1 99 ? 7.161 3.918 9.665 1.00 90.25 99 LEU A CA 1
ATOM 763 C C . LEU A 1 99 ? 6.382 4.977 10.453 1.00 90.25 99 LEU A C 1
ATOM 765 O O . LEU A 1 99 ? 5.785 4.674 11.486 1.00 90.25 99 LEU A O 1
ATOM 769 N N . ARG A 1 100 ? 6.340 6.215 9.948 1.00 92.94 100 ARG A N 1
ATOM 770 C CA . ARG A 1 100 ? 5.553 7.298 10.546 1.00 92.94 100 ARG A CA 1
ATOM 771 C C . ARG A 1 100 ? 4.061 6.964 10.559 1.00 92.94 100 ARG A C 1
ATOM 773 O O . ARG A 1 100 ? 3.422 7.125 11.592 1.00 92.94 100 ARG A O 1
ATOM 780 N N . ASN A 1 101 ? 3.512 6.468 9.452 1.00 89.56 101 ASN A N 1
ATOM 781 C CA . ASN A 1 101 ? 2.101 6.094 9.359 1.00 89.56 101 ASN A CA 1
ATOM 782 C C . ASN A 1 101 ? 1.760 4.924 10.292 1.00 89.56 101 ASN A C 1
ATOM 784 O O . ASN A 1 101 ? 0.746 4.974 10.985 1.00 89.56 101 ASN A O 1
ATOM 788 N N . GLN A 1 102 ? 2.621 3.905 10.371 1.00 89.38 102 GLN A N 1
ATOM 789 C CA . GLN A 1 102 ? 2.459 2.782 11.300 1.00 89.38 102 GLN A CA 1
ATOM 790 C C . GLN A 1 102 ? 2.468 3.248 12.757 1.00 89.38 102 GLN A C 1
ATOM 792 O O . GLN A 1 102 ? 1.561 2.901 13.512 1.00 89.38 102 GLN A O 1
ATOM 797 N N . LYS A 1 103 ? 3.434 4.096 13.126 1.00 93.06 103 LYS A N 1
ATOM 798 C CA . LYS A 1 103 ? 3.527 4.680 14.466 1.00 93.06 103 LYS A CA 1
ATOM 799 C C . LYS A 1 103 ? 2.291 5.512 14.811 1.00 93.06 103 LYS A C 1
ATOM 801 O O . LYS A 1 103 ? 1.694 5.303 15.860 1.00 93.06 103 LYS A O 1
ATOM 806 N N . ASN A 1 104 ? 1.855 6.394 13.911 1.00 91.69 104 ASN A N 1
ATOM 807 C CA . ASN A 1 104 ? 0.658 7.214 14.118 1.00 91.69 104 ASN A CA 1
ATOM 808 C C . ASN A 1 104 ? -0.599 6.347 14.317 1.00 91.69 104 ASN A C 1
ATOM 810 O O . ASN A 1 104 ? -1.437 6.649 15.166 1.00 91.69 104 ASN A O 1
ATOM 814 N N . LEU A 1 105 ? -0.737 5.257 13.552 1.00 89.94 105 LEU A N 1
ATOM 815 C CA . LEU A 1 105 ? -1.846 4.312 13.704 1.00 89.94 105 LEU A CA 1
ATOM 816 C C . LEU A 1 105 ? -1.787 3.559 15.036 1.00 89.94 105 LEU A C 1
ATOM 818 O O . LEU A 1 105 ? -2.829 3.335 15.652 1.00 89.94 105 LEU A O 1
ATOM 822 N N . GLU A 1 106 ? -0.599 3.155 15.479 1.00 92.31 106 GLU A N 1
ATOM 823 C CA . GLU A 1 106 ? -0.404 2.495 16.769 1.00 92.31 106 GLU A CA 1
ATOM 824 C C . GLU A 1 106 ? -0.732 3.432 17.935 1.00 92.31 106 GLU A C 1
ATOM 826 O O . GLU A 1 106 ? -1.528 3.069 18.802 1.00 92.31 106 GLU A O 1
ATOM 831 N N . GLU A 1 107 ? -0.222 4.664 17.904 1.00 93.94 107 GLU A N 1
ATOM 832 C CA . GLU A 1 107 ? -0.535 5.702 18.888 1.00 93.94 107 GLU A CA 1
ATOM 833 C C . GLU A 1 107 ? -2.042 5.977 18.941 1.00 93.94 107 GLU A C 1
ATOM 835 O O . GLU A 1 107 ? -2.640 5.969 20.016 1.00 93.94 107 GLU A O 1
ATOM 840 N N . MET A 1 108 ? -2.696 6.134 17.786 1.00 90.31 108 MET A N 1
ATOM 841 C CA . MET A 1 108 ? -4.142 6.354 17.727 1.00 90.31 108 MET A CA 1
ATOM 842 C C . MET A 1 108 ? -4.931 5.159 18.288 1.00 90.31 108 MET A C 1
ATOM 844 O O . MET A 1 108 ? -5.894 5.349 19.032 1.00 90.31 108 MET A O 1
ATOM 848 N N . ARG A 1 109 ? -4.529 3.919 17.976 1.00 88.06 109 ARG A N 1
ATOM 849 C CA . ARG A 1 109 ? -5.150 2.703 18.536 1.00 88.06 109 ARG A CA 1
ATOM 850 C C . ARG A 1 109 ? -4.985 2.630 20.049 1.00 88.06 109 ARG A C 1
ATOM 852 O O . ARG A 1 109 ? -5.936 2.253 20.735 1.00 88.06 109 ARG A O 1
ATOM 859 N N . GLN A 1 110 ? -3.810 2.987 20.561 1.00 90.12 110 GLN A N 1
ATOM 860 C CA . GLN A 1 110 ? -3.540 2.994 21.992 1.00 90.12 110 GLN A CA 1
ATOM 861 C C . 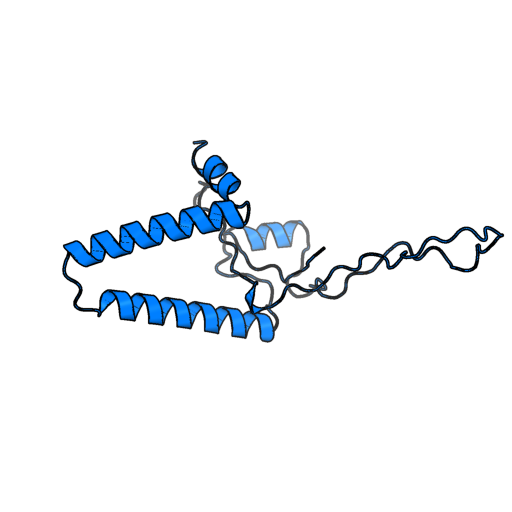GLN A 1 110 ? -4.379 4.059 22.703 1.00 90.12 110 GLN A C 1
ATOM 863 O O . GLN A 1 110 ? -5.067 3.736 23.669 1.00 90.12 110 GLN A O 1
ATOM 868 N N . LEU A 1 111 ? -4.436 5.279 22.162 1.00 89.25 111 LEU A N 1
ATOM 869 C CA . LEU A 1 111 ? -5.279 6.358 22.685 1.00 89.25 111 LEU A CA 1
ATOM 870 C C . LEU A 1 111 ? -6.759 5.956 22.743 1.00 89.25 111 LEU A C 1
ATOM 872 O O . LEU A 1 111 ? -7.426 6.202 23.745 1.00 89.25 111 LEU A O 1
ATOM 876 N N . LEU A 1 112 ? -7.278 5.293 21.704 1.00 86.69 112 LEU A N 1
ATOM 877 C CA . LEU A 1 112 ? -8.662 4.803 21.700 1.00 86.69 112 LEU A CA 1
ATOM 878 C C . LEU A 1 112 ? -8.910 3.693 22.728 1.00 86.69 112 LEU A C 1
ATOM 880 O O . LEU A 1 112 ? -10.018 3.585 23.252 1.00 86.69 112 LEU A O 1
ATOM 884 N N . ARG A 1 113 ? -7.902 2.857 22.999 1.00 84.31 113 ARG A N 1
ATOM 885 C CA . ARG A 1 113 ? -7.982 1.770 23.981 1.00 84.31 113 ARG A CA 1
ATOM 886 C C . ARG A 1 113 ? -7.929 2.290 25.417 1.00 84.31 113 ARG A C 1
ATOM 888 O O . ARG A 1 113 ? -8.655 1.776 26.263 1.00 84.31 113 ARG A O 1
ATOM 895 N N . GLU A 1 114 ? -7.071 3.269 25.683 1.00 89.00 114 GLU A N 1
ATOM 896 C CA . GLU A 1 114 ? -6.868 3.864 27.009 1.00 89.00 114 GLU A CA 1
ATOM 897 C C . GLU A 1 114 ? -7.935 4.897 27.374 1.00 89.00 114 GLU A C 1
ATOM 899 O O . GLU A 1 114 ? -8.136 5.187 28.554 1.00 89.00 114 GLU A O 1
ATOM 904 N N . ALA A 1 115 ? -8.643 5.446 26.384 1.00 85.25 115 ALA A N 1
ATOM 905 C CA . ALA A 1 115 ? -9.721 6.384 26.633 1.00 85.25 115 ALA A CA 1
ATOM 906 C C . ALA A 1 115 ? -10.800 5.738 27.533 1.00 85.25 115 ALA A C 1
ATOM 908 O O . ALA A 1 115 ? -11.347 4.686 27.177 1.00 85.25 115 ALA A O 1
ATOM 909 N N . PRO A 1 116 ? -11.163 6.362 28.673 1.00 78.81 116 PRO A N 1
ATOM 910 C CA . PRO A 1 116 ? -12.222 5.878 29.554 1.00 78.81 116 PRO A CA 1
ATOM 911 C C . PRO A 1 116 ? -13.585 6.158 28.909 1.00 78.81 116 PRO A C 1
ATOM 913 O O . PRO A 1 116 ? -14.298 7.102 29.249 1.00 78.81 116 PRO A O 1
ATOM 916 N N . LEU A 1 117 ? -13.915 5.369 27.891 1.00 82.69 117 LEU A N 1
ATOM 917 C CA . LEU A 1 117 ? -15.172 5.444 27.166 1.00 82.69 117 LEU A CA 1
ATOM 918 C C . LEU A 1 117 ? -16.126 4.392 27.723 1.00 82.69 117 LEU A C 1
ATOM 920 O O . LEU A 1 117 ? -15.818 3.198 27.733 1.00 82.69 117 LEU A O 1
ATOM 924 N N . GLU A 1 118 ? -17.305 4.848 28.128 1.00 85.50 118 GLU A N 1
ATOM 925 C CA . GLU A 1 118 ? -18.440 3.977 28.417 1.00 85.50 118 GLU A CA 1
ATOM 926 C C . GLU A 1 118 ? -18.808 3.136 27.188 1.00 85.50 118 GLU A C 1
ATOM 928 O O . GLU A 1 118 ? -18.624 3.556 26.040 1.00 85.50 118 GLU A O 1
ATOM 933 N N .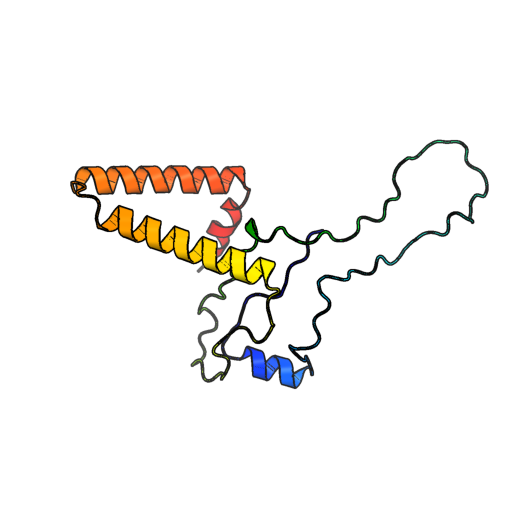 GLU A 1 119 ? -19.378 1.954 27.419 1.00 82.75 119 GLU A N 1
ATOM 934 C CA . GLU A 1 119 ? -19.722 1.001 26.355 1.00 82.75 119 GLU A CA 1
ATOM 935 C C . GLU A 1 119 ? -20.677 1.604 25.306 1.00 82.75 119 GLU A C 1
ATOM 937 O O . GLU A 1 119 ? -20.544 1.356 24.107 1.00 82.75 119 GLU A O 1
ATOM 942 N N . SER A 1 120 ? -21.607 2.465 25.732 1.00 84.75 120 SER A N 1
ATOM 943 C CA . SER A 1 120 ? -22.504 3.199 24.829 1.00 84.75 120 SER A CA 1
ATOM 944 C C . SER A 1 120 ? -21.743 4.124 23.875 1.00 84.75 120 SER A C 1
ATOM 946 O O . SER A 1 120 ? -22.018 4.135 22.676 1.00 84.75 120 SER A O 1
ATOM 948 N N . ARG A 1 121 ? -20.737 4.845 24.381 1.00 85.88 121 ARG A N 1
ATOM 949 C CA . ARG A 1 121 ? -19.913 5.777 23.601 1.00 85.88 121 ARG A CA 1
ATOM 950 C C . ARG A 1 121 ? -18.960 5.043 22.657 1.00 85.88 121 ARG A C 1
ATOM 952 O O . ARG A 1 121 ? -18.726 5.511 21.548 1.00 85.88 121 ARG A O 1
ATOM 959 N N . LYS A 1 122 ? -18.450 3.869 23.052 1.00 85.81 122 LYS A N 1
ATOM 960 C CA . LYS A 1 122 ? -17.668 2.996 22.156 1.00 85.81 122 LYS A CA 1
ATOM 961 C C . LYS A 1 122 ? -18.493 2.548 20.948 1.00 85.81 122 LYS A C 1
ATOM 963 O O . LYS A 1 122 ? -18.004 2.605 19.819 1.00 85.81 122 LYS A O 1
ATOM 968 N N . LYS A 1 123 ? -19.753 2.155 21.167 1.00 87.44 123 LYS A N 1
ATOM 969 C CA . LYS A 1 123 ? -20.686 1.780 20.089 1.00 87.44 123 LYS A CA 1
ATOM 970 C C . LYS A 1 123 ? -21.026 2.952 19.173 1.00 87.44 123 LYS A C 1
ATOM 972 O O . LYS A 1 123 ? -21.050 2.782 17.954 1.00 87.44 123 LYS A O 1
ATOM 977 N N . GLU A 1 124 ? -21.252 4.133 19.740 1.00 91.00 124 GLU A N 1
ATOM 978 C CA . GLU A 1 124 ? -21.485 5.358 18.969 1.00 91.00 124 GLU A CA 1
ATOM 979 C C . GLU A 1 124 ? -20.278 5.696 18.082 1.00 91.00 124 GLU A C 1
ATOM 981 O O . GLU A 1 124 ? -20.432 5.888 16.877 1.00 91.00 124 GLU A O 1
ATOM 986 N N . LEU A 1 125 ? -19.066 5.657 18.644 1.00 88.81 125 LEU A N 1
ATOM 987 C CA . LEU A 1 125 ? -17.826 5.879 17.902 1.00 88.81 125 LEU A CA 1
ATOM 988 C C . LEU A 1 125 ? -17.637 4.860 16.770 1.00 88.81 125 LEU A C 1
ATOM 990 O O . LEU A 1 125 ? -17.320 5.244 15.648 1.00 88.81 125 LEU A O 1
ATOM 994 N N . SER A 1 126 ? -17.849 3.570 17.043 1.00 87.69 126 SER A N 1
ATOM 995 C CA . SER A 1 126 ? -17.772 2.516 16.024 1.00 87.69 126 SER A CA 1
ATOM 996 C C . SER A 1 126 ? -18.773 2.747 14.888 1.00 87.69 126 SER A C 1
ATOM 998 O O . SER A 1 126 ? -18.420 2.596 13.718 1.00 87.69 126 SER A O 1
ATOM 1000 N N . SER A 1 127 ? -19.991 3.182 15.220 1.00 90.94 127 SER A N 1
ATOM 1001 C CA . SER A 1 127 ? -21.029 3.489 14.231 1.00 90.94 127 SER A CA 1
ATOM 1002 C C . SER A 1 127 ? -20.649 4.701 13.381 1.00 90.94 127 SER A C 1
ATOM 1004 O O . SER A 1 127 ? -20.753 4.648 12.157 1.00 90.94 127 SER A O 1
ATOM 1006 N N . ALA A 1 128 ? -20.140 5.766 14.008 1.00 92.38 128 ALA A N 1
ATOM 1007 C CA . ALA A 1 128 ? -19.646 6.944 13.303 1.00 92.38 128 ALA A CA 1
ATOM 1008 C C . ALA A 1 128 ? -18.489 6.585 12.358 1.00 92.38 128 ALA A C 1
ATOM 1010 O O . ALA A 1 128 ? -18.531 6.939 11.183 1.00 92.38 128 ALA A O 1
ATOM 1011 N N . LEU A 1 129 ? -17.496 5.821 12.832 1.00 91.56 129 LEU A N 1
ATOM 1012 C CA . LEU A 1 129 ? -16.381 5.342 12.006 1.00 91.56 129 LEU A CA 1
ATOM 1013 C C . LEU A 1 129 ? -16.869 4.551 10.790 1.00 91.56 129 LEU A C 1
ATOM 1015 O O . LEU A 1 129 ? -16.353 4.747 9.693 1.00 91.56 129 LEU A O 1
ATOM 1019 N N . HIS A 1 130 ? -17.874 3.689 10.962 1.00 89.75 130 HIS A N 1
ATOM 1020 C CA . HIS A 1 130 ? -18.439 2.919 9.858 1.00 89.75 130 HIS A CA 1
ATOM 1021 C C . HIS A 1 130 ? -19.091 3.816 8.795 1.00 89.75 130 HIS A C 1
ATOM 1023 O O . HIS A 1 130 ? -18.887 3.596 7.601 1.00 89.75 130 HIS A O 1
ATOM 10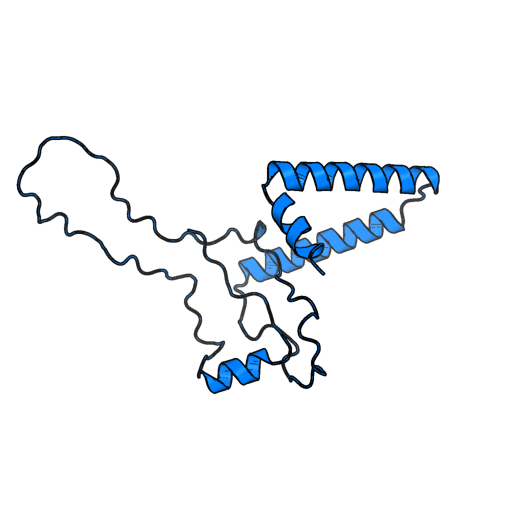29 N N . VAL A 1 131 ? -19.830 4.849 9.212 1.00 92.44 131 VAL A N 1
ATOM 1030 C CA . VAL A 1 131 ? -20.426 5.834 8.294 1.00 92.44 131 VAL A CA 1
ATOM 1031 C C . VAL A 1 131 ? -19.339 6.604 7.546 1.00 92.44 131 VAL A C 1
ATOM 1033 O O . VAL A 1 131 ? -19.358 6.625 6.320 1.00 92.44 131 VAL A O 1
ATOM 1036 N N . TYR A 1 132 ? -18.342 7.143 8.252 1.00 92.50 132 TYR A N 1
ATOM 1037 C CA . TYR A 1 132 ? -17.238 7.868 7.614 1.00 92.50 132 TYR A CA 1
ATOM 1038 C C . TYR A 1 132 ? -16.441 6.993 6.646 1.00 92.50 132 TYR A C 1
ATOM 1040 O O . TYR A 1 132 ? -16.074 7.446 5.564 1.00 92.50 132 TYR A O 1
ATOM 1048 N N . PHE A 1 133 ? -16.191 5.732 7.004 1.00 90.06 133 PHE A N 1
ATOM 1049 C CA . PHE A 1 133 ? -15.512 4.790 6.121 1.00 90.06 133 PHE A CA 1
ATOM 1050 C C . PHE A 1 133 ? -16.325 4.524 4.853 1.00 90.06 133 PHE A C 1
ATOM 1052 O O . PHE A 1 133 ? -15.785 4.558 3.748 1.00 90.06 133 PHE A O 1
ATOM 1059 N N . LYS A 1 134 ? -17.637 4.317 4.996 1.00 89.19 134 LYS A N 1
ATOM 1060 C CA . LYS A 1 134 ? -18.548 4.154 3.864 1.00 89.19 134 LYS A CA 1
ATOM 1061 C C . LYS A 1 134 ? -18.536 5.393 2.963 1.00 89.19 134 LYS A C 1
ATOM 1063 O O . LYS A 1 134 ? -18.352 5.249 1.758 1.00 89.19 134 LYS A O 1
ATOM 1068 N N . ASP A 1 135 ? -18.680 6.589 3.524 1.00 92.75 135 ASP A N 1
ATOM 1069 C CA . ASP A 1 135 ? -18.675 7.841 2.759 1.00 92.75 135 ASP A CA 1
ATOM 1070 C C . ASP A 1 135 ? -17.345 8.046 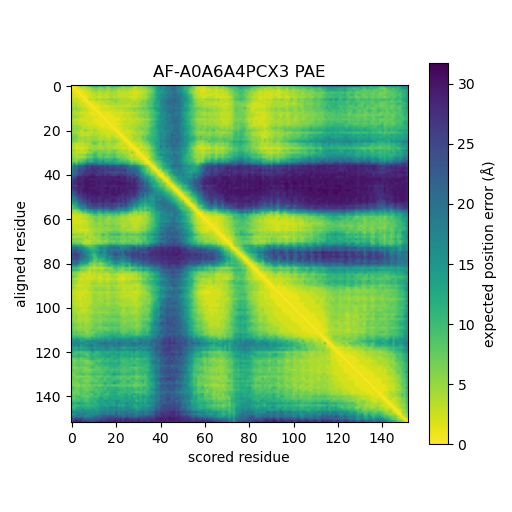2.026 1.00 92.75 135 ASP A C 1
ATOM 1072 O O . ASP A 1 135 ? -17.329 8.411 0.848 1.00 92.75 135 ASP A O 1
ATOM 1076 N N . TRP A 1 136 ? -16.228 7.717 2.678 1.00 92.38 136 TRP A N 1
ATOM 1077 C CA . TRP A 1 136 ? -14.907 7.722 2.057 1.00 92.38 136 TRP A CA 1
ATOM 1078 C C . TRP A 1 136 ? -14.815 6.742 0.879 1.00 92.38 136 TRP A C 1
ATOM 1080 O O . TRP A 1 136 ? -14.306 7.114 -0.181 1.00 92.38 136 TRP A O 1
ATOM 1090 N N . LEU A 1 137 ? -15.351 5.521 1.003 1.00 89.69 137 LEU A N 1
ATOM 1091 C CA . LEU A 1 137 ? -15.389 4.547 -0.097 1.00 89.69 137 LEU A CA 1
ATOM 1092 C C . LEU A 1 137 ? -16.196 5.047 -1.302 1.00 89.69 137 LEU A C 1
ATOM 1094 O O . LEU A 1 137 ? -15.803 4.796 -2.443 1.00 89.69 137 LEU A O 1
ATOM 1098 N N . TYR A 1 138 ? -17.310 5.750 -1.071 1.00 88.75 138 TYR A N 1
ATOM 1099 C CA . TYR A 1 138 ? -18.087 6.361 -2.153 1.00 88.75 138 TYR A CA 1
ATOM 1100 C C . TYR A 1 138 ? -17.343 7.533 -2.792 1.00 88.75 138 TYR A C 1
ATOM 1102 O O . TYR A 1 138 ? -17.236 7.580 -4.016 1.00 88.75 138 TYR A O 1
ATOM 1110 N N . ALA A 1 139 ? -16.793 8.444 -1.986 1.00 90.25 139 ALA A N 1
ATOM 1111 C CA . ALA A 1 139 ? -16.087 9.628 -2.472 1.00 90.25 139 ALA A CA 1
ATOM 1112 C C . ALA A 1 139 ? -14.828 9.276 -3.279 1.00 90.25 139 ALA A C 1
ATOM 1114 O O . ALA A 1 139 ? -14.514 9.941 -4.262 1.00 90.25 139 ALA A O 1
ATOM 1115 N N . THR A 1 140 ? -14.123 8.211 -2.889 1.00 87.19 140 THR A N 1
ATOM 1116 C CA . THR A 1 140 ? -12.903 7.745 -3.568 1.00 87.19 140 THR A CA 1
ATOM 1117 C C . THR A 1 140 ? -13.168 6.759 -4.706 1.00 87.19 140 THR A C 1
ATOM 1119 O O . THR A 1 140 ? -12.239 6.381 -5.413 1.00 87.19 140 THR A O 1
ATOM 1122 N N . GLY A 1 141 ? -14.415 6.312 -4.896 1.00 85.50 141 GLY A N 1
ATOM 1123 C CA . GLY A 1 141 ? -14.766 5.291 -5.891 1.00 85.50 141 GLY A CA 1
ATOM 1124 C C . GLY A 1 141 ? -14.322 3.865 -5.530 1.00 85.50 141 GLY A C 1
ATOM 1125 O O . GLY A 1 141 ? -14.542 2.940 -6.314 1.00 85.50 141 GLY A O 1
ATOM 1126 N N . ASN A 1 142 ? -13.761 3.656 -4.335 1.00 84.19 142 ASN A N 1
ATOM 1127 C CA . ASN A 1 142 ? -13.296 2.354 -3.846 1.00 84.19 142 ASN A CA 1
ATOM 1128 C C . ASN A 1 142 ? -14.432 1.405 -3.440 1.00 84.19 142 ASN A C 1
ATOM 1130 O O . ASN A 1 142 ? -14.186 0.225 -3.208 1.00 84.19 142 ASN A O 1
ATOM 1134 N N . ILE A 1 143 ? -15.686 1.871 -3.404 1.00 85.44 143 ILE A N 1
ATOM 1135 C CA . ILE A 1 143 ? -16.856 1.050 -3.046 1.00 85.44 143 ILE A CA 1
ATOM 1136 C C . ILE A 1 143 ? -16.938 -0.274 -3.826 1.00 85.44 143 ILE A C 1
ATOM 1138 O O . ILE A 1 143 ? -17.393 -1.282 -3.292 1.00 85.44 143 ILE A O 1
ATOM 1142 N N . ARG A 1 144 ? -16.436 -0.303 -5.071 1.00 80.12 144 ARG A N 1
ATOM 1143 C CA . ARG A 1 144 ? -16.427 -1.509 -5.911 1.00 80.12 144 ARG A CA 1
ATOM 1144 C C . ARG A 1 144 ? -15.562 -2.639 -5.348 1.00 80.12 144 ARG A C 1
ATOM 1146 O O . ARG A 1 144 ? -15.877 -3.799 -5.590 1.00 80.12 144 ARG A O 1
ATOM 1153 N N . GLN A 1 145 ? -14.524 -2.315 -4.577 1.00 75.75 145 GLN A N 1
ATOM 1154 C CA . GLN A 1 145 ? -13.632 -3.297 -3.957 1.00 75.75 145 GLN A CA 1
ATOM 1155 C C . GLN A 1 145 ? -14.368 -4.168 -2.928 1.00 75.75 145 GLN A C 1
ATOM 1157 O O . GLN A 1 145 ? -14.019 -5.333 -2.767 1.00 75.75 145 GLN A O 1
ATOM 1162 N N . LEU A 1 146 ? -15.425 -3.649 -2.286 1.00 74.00 146 LEU A N 1
ATOM 1163 C CA . LEU A 1 146 ? -16.232 -4.431 -1.344 1.00 74.00 146 LEU A CA 1
ATOM 1164 C C . LEU A 1 146 ? -17.023 -5.552 -2.026 1.00 74.00 146 LEU A C 1
ATOM 1166 O O . LEU A 1 146 ? -17.201 -6.609 -1.431 1.00 74.00 146 LEU A O 1
ATOM 1170 N N . TYR A 1 147 ? -17.474 -5.357 -3.268 1.00 71.19 147 TYR A N 1
ATOM 1171 C CA . TYR A 1 147 ? -18.208 -6.403 -3.989 1.00 71.19 147 TYR A CA 1
ATOM 1172 C C . TYR A 1 147 ? -17.309 -7.587 -4.345 1.00 71.19 147 TYR A C 1
ATOM 1174 O O . TYR A 1 147 ? -17.764 -8.725 -4.310 1.00 71.19 147 TYR A O 1
ATOM 1182 N N . CYS A 1 148 ? -16.024 -7.336 -4.610 1.00 61.09 148 CYS A N 1
ATOM 1183 C CA . CYS A 1 148 ? -15.040 -8.395 -4.838 1.00 61.09 148 CYS A CA 1
ATOM 1184 C C . CYS A 1 148 ? -14.793 -9.254 -3.586 1.00 61.09 148 CYS A C 1
ATOM 1186 O O . CYS A 1 148 ? -14.359 -10.389 -3.718 1.00 61.09 148 CYS A O 1
ATOM 1188 N N . LEU A 1 149 ? -15.079 -8.729 -2.388 1.00 60.91 149 LEU A N 1
ATOM 1189 C CA . LEU A 1 149 ? -14.957 -9.457 -1.120 1.00 60.91 149 LEU A CA 1
ATOM 1190 C C . LEU A 1 149 ? -16.211 -10.277 -0.769 1.00 60.91 149 LEU A C 1
ATOM 1192 O O . LEU A 1 149 ? -16.150 -11.110 0.125 1.00 60.91 149 LEU A O 1
ATOM 1196 N N . GLN A 1 150 ? -17.350 -10.024 -1.425 1.00 55.56 150 GLN A N 1
ATOM 1197 C CA . GLN A 1 150 ? -18.632 -10.707 -1.171 1.00 55.56 150 GLN A CA 1
ATOM 1198 C C . GLN A 1 150 ? -18.936 -11.820 -2.187 1.00 55.56 150 GLN A C 1
ATOM 1200 O O . GLN A 1 150 ? -20.001 -12.426 -2.123 1.00 55.56 150 GLN A O 1
ATOM 1205 N N . GLY A 1 151 ? -18.037 -12.051 -3.145 1.00 50.56 151 GLY A N 1
ATOM 1206 C CA . GLY A 1 151 ? -18.177 -13.043 -4.211 1.00 50.56 151 GLY A CA 1
ATOM 1207 C C . GLY A 1 151 ? -17.603 -14.424 -3.883 1.00 50.56 151 GLY A C 1
ATOM 1208 O O . GLY A 1 151 ? -17.127 -15.075 -4.810 1.00 50.56 151 GLY A O 1
ATOM 1209 N N . GLU A 1 152 ? -17.627 -14.838 -2.611 1.00 43.53 152 GLU A N 1
ATOM 1210 C CA . GLU A 1 152 ? -17.390 -16.227 -2.172 1.00 43.53 152 GLU A CA 1
ATOM 1211 C C . GLU A 1 152 ? -18.675 -16.859 -1.628 1.00 43.53 152 GLU A C 1
ATOM 1213 O O . GLU A 1 152 ? -19.294 -16.262 -0.715 1.00 43.53 152 GLU A O 1
#

Sequence (152 aa):
MHVAPYNTFYSQLEEHMNEVGILPTLNRWAEPLALGMVDHHDSLSHPAGVSDVQAESAARMDPDQFTNFVIPNWLGGESTGSTENNPFTLPDAYMASQLRNQKNLEEMRQLLREAPLEESRKKELSSALHVYFKDWLYATGNIRQLYCLQGE

InterPro domains:
  IPR039589 TBCC domain-containing protein 1 [PTHR16052] (2-150)